Protein AF-A0A7S0BXJ6-F1 (afdb_monomer_lite)

Structure (mmCIF, N/CA/C/O backbone):
data_AF-A0A7S0BXJ6-F1
#
_entry.id   AF-A0A7S0BXJ6-F1
#
loop_
_atom_site.group_PDB
_atom_site.id
_atom_site.type_symbol
_atom_site.label_atom_id
_atom_site.label_alt_id
_atom_site.label_comp_id
_atom_site.label_asym_id
_atom_site.label_entity_id
_atom_site.label_seq_id
_atom_site.pdbx_PDB_ins_code
_atom_site.Cartn_x
_atom_site.Cartn_y
_atom_site.Cartn_z
_atom_site.occupancy
_atom_site.B_iso_or_equiv
_atom_site.auth_seq_id
_atom_site.auth_comp_id
_atom_site.auth_asym_id
_atom_site.auth_atom_id
_atom_site.pdbx_PDB_model_num
ATOM 1 N N . MET A 1 1 ? 48.437 2.361 -33.236 1.00 43.50 1 MET A N 1
ATOM 2 C CA . MET A 1 1 ? 48.287 3.223 -32.043 1.00 43.50 1 MET A CA 1
ATOM 3 C C . MET A 1 1 ? 46.993 2.823 -31.353 1.00 43.50 1 MET A C 1
ATOM 5 O O . MET A 1 1 ? 45.928 3.039 -31.909 1.00 43.50 1 MET A O 1
ATOM 9 N N . ASN A 1 2 ? 47.110 2.133 -30.218 1.00 45.97 2 ASN A N 1
ATOM 10 C CA . ASN A 1 2 ? 46.018 1.436 -29.533 1.00 45.97 2 ASN A CA 1
ATOM 11 C C . ASN A 1 2 ? 45.482 2.293 -28.372 1.00 45.97 2 ASN A C 1
ATOM 13 O O . ASN A 1 2 ? 46.028 2.250 -27.274 1.00 45.97 2 ASN A O 1
ATOM 17 N N . PHE A 1 3 ? 44.416 3.058 -28.611 1.00 48.59 3 PHE A N 1
ATOM 18 C CA . PHE A 1 3 ? 43.667 3.798 -27.586 1.00 48.59 3 PHE A CA 1
ATOM 19 C C . PHE A 1 3 ? 42.350 3.070 -27.284 1.00 48.59 3 PHE A C 1
ATOM 21 O O . PHE A 1 3 ? 41.288 3.483 -27.730 1.00 48.59 3 PHE A O 1
ATOM 28 N N . ALA A 1 4 ? 42.411 1.947 -26.569 1.00 52.97 4 ALA A N 1
ATOM 29 C CA . ALA A 1 4 ? 41.213 1.194 -26.182 1.00 52.97 4 ALA A CA 1
ATOM 30 C C . ALA A 1 4 ? 41.100 0.809 -24.690 1.00 52.97 4 ALA A C 1
ATOM 32 O O . ALA A 1 4 ? 39.968 0.722 -24.2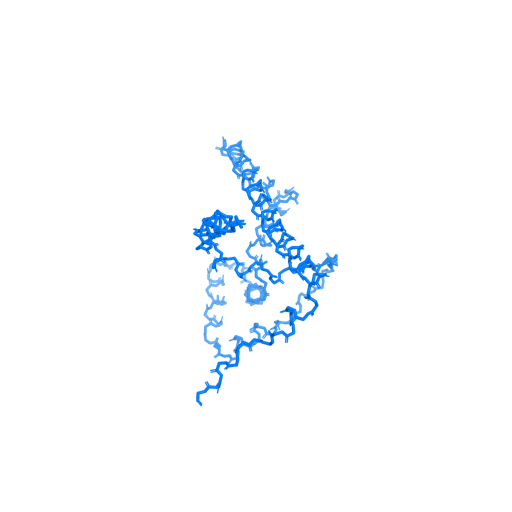22 1.00 52.97 4 ALA A O 1
ATOM 33 N N . PRO A 1 5 ? 42.168 0.622 -23.882 1.00 52.00 5 PRO A N 1
ATOM 34 C CA . PRO A 1 5 ? 41.981 0.038 -22.546 1.00 52.00 5 PRO A CA 1
ATOM 35 C C . PRO A 1 5 ? 41.452 1.023 -21.487 1.00 52.00 5 PRO A C 1
ATOM 37 O O . PRO A 1 5 ? 40.861 0.596 -20.500 1.00 52.00 5 PRO A O 1
ATOM 40 N N . ALA A 1 6 ? 41.605 2.338 -21.684 1.00 48.81 6 ALA A N 1
ATOM 41 C CA . ALA A 1 6 ? 41.213 3.335 -20.679 1.00 48.81 6 ALA A CA 1
ATOM 42 C C . ALA A 1 6 ? 39.688 3.540 -20.569 1.00 48.81 6 ALA A C 1
ATOM 44 O O . ALA A 1 6 ? 39.183 3.895 -19.506 1.00 48.81 6 ALA A O 1
ATOM 45 N N . MET A 1 7 ? 38.936 3.280 -21.643 1.00 48.97 7 MET A N 1
ATOM 46 C CA . MET A 1 7 ? 37.490 3.534 -21.670 1.00 48.97 7 MET A CA 1
ATOM 47 C C . MET A 1 7 ? 36.682 2.431 -20.965 1.00 48.97 7 MET A C 1
ATOM 49 O O . MET A 1 7 ? 35.667 2.710 -20.329 1.00 48.97 7 MET A O 1
ATOM 53 N N . TYR A 1 8 ? 37.169 1.186 -21.004 1.00 50.50 8 TYR A N 1
ATOM 54 C CA . TYR A 1 8 ? 36.527 0.050 -20.332 1.00 50.50 8 TYR A CA 1
ATOM 55 C C . TYR A 1 8 ? 36.637 0.128 -18.807 1.00 50.50 8 TYR A C 1
ATOM 57 O O . TYR A 1 8 ? 35.724 -0.297 -18.103 1.00 50.50 8 TYR A O 1
ATOM 65 N N . CYS A 1 9 ? 37.709 0.733 -18.290 1.00 44.62 9 CYS A N 1
ATOM 66 C CA . CYS A 1 9 ? 37.924 0.856 -16.850 1.00 44.62 9 CYS A CA 1
ATOM 67 C C . CYS A 1 9 ? 36.893 1.796 -16.196 1.00 44.62 9 CYS A C 1
ATOM 6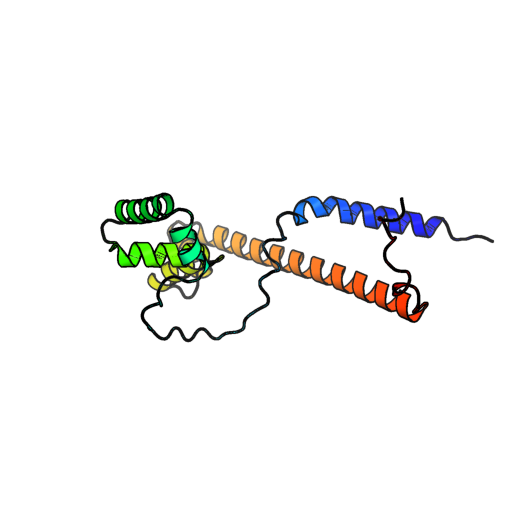9 O O . CYS A 1 9 ? 36.350 1.487 -15.138 1.00 44.62 9 CYS A O 1
ATOM 71 N N . HIS A 1 10 ? 36.535 2.901 -16.862 1.00 48.56 10 HIS A N 1
ATOM 72 C CA . HIS A 1 10 ? 35.511 3.820 -16.354 1.00 48.56 10 HIS A CA 1
ATOM 73 C C . HIS A 1 10 ? 34.092 3.243 -16.421 1.00 48.56 10 HIS A C 1
ATOM 75 O O . HIS A 1 10 ? 33.312 3.461 -15.496 1.00 48.56 10 HIS A O 1
ATOM 81 N N . LEU A 1 11 ? 33.768 2.458 -17.453 1.00 52.78 11 LEU A N 1
ATOM 82 C CA . LEU A 1 11 ? 32.475 1.769 -17.549 1.00 52.78 11 LEU A CA 1
ATOM 83 C C . LEU A 1 11 ? 32.318 0.674 -16.483 1.00 52.78 11 LEU A C 1
ATOM 85 O O . LEU A 1 11 ? 31.234 0.516 -15.928 1.00 52.78 11 LEU A O 1
ATOM 89 N N . PHE A 1 12 ? 33.397 -0.036 -16.143 1.00 53.34 12 PHE A N 1
ATOM 90 C CA . PHE A 1 12 ? 33.364 -1.095 -15.132 1.00 53.34 12 PHE A CA 1
ATOM 91 C C . PHE A 1 12 ? 33.191 -0.542 -13.707 1.00 53.34 12 PHE A C 1
ATOM 93 O O . PHE A 1 12 ? 32.411 -1.080 -12.923 1.00 53.34 12 PHE A O 1
ATOM 100 N N . VAL A 1 13 ? 33.836 0.587 -13.387 1.00 57.06 13 VAL A N 1
ATOM 101 C CA . VAL A 1 13 ? 33.662 1.269 -12.090 1.00 57.06 13 VAL A CA 1
ATOM 102 C C . VAL A 1 13 ? 32.241 1.829 -11.936 1.00 57.06 13 VAL A C 1
ATOM 104 O O . VAL A 1 13 ? 31.671 1.746 -10.850 1.00 57.06 13 VAL A O 1
ATOM 107 N N . LEU A 1 14 ? 31.630 2.322 -13.019 1.00 54.09 14 LEU A N 1
ATOM 108 C CA . LEU A 1 14 ? 30.240 2.798 -13.020 1.00 54.09 14 LEU A CA 1
ATOM 109 C C . LEU A 1 14 ? 29.230 1.647 -12.853 1.00 54.09 14 LEU A C 1
ATOM 111 O O . LEU A 1 14 ? 28.181 1.819 -12.237 1.00 54.09 14 LEU A O 1
ATOM 115 N N . PHE A 1 15 ? 29.560 0.451 -13.346 1.00 54.25 15 PHE A N 1
ATOM 116 C CA . PHE A 1 15 ? 28.731 -0.741 -13.172 1.00 54.25 15 PHE A CA 1
ATOM 117 C C . PHE A 1 15 ? 28.791 -1.287 -11.733 1.00 54.25 15 PHE A C 1
ATOM 119 O O . PHE A 1 15 ? 27.765 -1.665 -11.174 1.00 54.25 15 PHE A O 1
ATOM 126 N N . ILE A 1 16 ? 29.962 -1.266 -11.084 1.00 56.22 16 ILE A N 1
ATOM 127 C CA . ILE A 1 16 ? 30.123 -1.738 -9.694 1.00 56.22 16 ILE A CA 1
ATOM 128 C C . ILE A 1 16 ? 29.429 -0.801 -8.686 1.00 56.22 16 ILE A C 1
ATOM 130 O O . ILE A 1 16 ? 28.841 -1.275 -7.707 1.00 56.22 16 ILE A O 1
ATOM 134 N N . THR A 1 17 ? 29.412 0.514 -8.931 1.00 53.25 17 THR A N 1
ATOM 135 C CA . THR A 1 17 ? 28.646 1.457 -8.091 1.00 53.25 17 THR A CA 1
ATOM 136 C C . THR A 1 17 ? 27.134 1.343 -8.300 1.00 53.25 17 THR A C 1
ATOM 138 O O . THR A 1 17 ? 26.371 1.582 -7.367 1.00 53.25 17 THR A O 1
ATOM 141 N N . LEU A 1 18 ? 26.678 0.896 -9.475 1.00 50.97 18 LEU A N 1
ATOM 142 C CA . LEU A 1 18 ? 25.274 0.537 -9.700 1.00 50.97 18 LEU A CA 1
ATOM 143 C C . LEU A 1 18 ? 24.887 -0.752 -8.953 1.00 50.97 18 LEU A C 1
ATOM 145 O O . LEU A 1 18 ? 23.840 -0.788 -8.305 1.00 50.97 18 LEU A O 1
ATOM 149 N N . VAL A 1 19 ? 25.734 -1.786 -8.961 1.00 52.09 19 VAL A N 1
ATOM 150 C CA . VAL A 1 19 ? 25.428 -3.081 -8.316 1.00 52.09 19 VAL A CA 1
ATOM 151 C C . VAL A 1 19 ? 25.393 -2.987 -6.785 1.00 52.09 19 VAL A C 1
ATOM 153 O O . VAL A 1 19 ? 24.540 -3.609 -6.160 1.00 52.09 19 VAL A O 1
ATOM 156 N N . SER A 1 20 ? 26.204 -2.137 -6.158 1.00 46.66 20 SER A N 1
ATOM 157 C CA . SER A 1 20 ? 26.168 -1.929 -4.694 1.00 46.66 20 SER A CA 1
ATOM 158 C C . SER A 1 20 ? 24.911 -1.195 -4.187 1.00 46.66 20 SER A C 1
ATOM 160 O O . SER A 1 20 ? 24.687 -1.105 -2.984 1.00 46.66 20 SER A O 1
ATOM 162 N N . SER A 1 21 ? 24.031 -0.741 -5.089 1.00 49.41 21 SER A N 1
ATOM 163 C CA . SER A 1 21 ? 22.679 -0.268 -4.750 1.00 49.41 21 SER A CA 1
ATOM 164 C C . SER A 1 21 ? 21.578 -1.329 -4.939 1.00 49.41 21 SER A C 1
ATOM 166 O O . SER A 1 21 ? 20.404 -1.064 -4.668 1.00 49.41 21 SER A O 1
ATOM 168 N N . THR A 1 22 ? 21.935 -2.551 -5.363 1.00 49.09 22 THR A N 1
ATOM 169 C CA . THR A 1 22 ? 20.975 -3.642 -5.622 1.00 49.09 22 THR A CA 1
ATOM 170 C C . THR A 1 22 ? 20.622 -4.498 -4.407 1.00 49.09 22 THR A C 1
ATOM 172 O O . THR A 1 22 ? 19.596 -5.176 -4.442 1.00 49.09 22 THR A O 1
ATOM 175 N N . ASP A 1 23 ? 21.320 -4.362 -3.276 1.00 47.69 23 ASP A N 1
ATOM 176 C CA . ASP A 1 23 ? 20.855 -4.958 -2.010 1.00 47.69 23 ASP A CA 1
ATOM 177 C C . ASP A 1 23 ? 19.521 -4.340 -1.533 1.00 47.69 23 ASP A C 1
ATOM 179 O O . ASP A 1 23 ? 18.782 -4.937 -0.752 1.00 47.69 23 ASP A O 1
ATOM 183 N N . ALA A 1 24 ? 19.129 -3.184 -2.086 1.00 46.53 24 ALA A N 1
ATOM 184 C CA . ALA A 1 24 ? 17.797 -2.604 -1.906 1.00 46.53 24 ALA A CA 1
ATOM 185 C C . ALA A 1 24 ? 16.726 -3.154 -2.880 1.00 46.53 24 ALA A C 1
ATOM 187 O O . ALA A 1 24 ? 15.539 -2.871 -2.701 1.00 46.53 24 ALA A O 1
ATOM 188 N N . PHE A 1 25 ? 17.105 -3.926 -3.907 1.00 44.22 25 PHE A N 1
ATOM 189 C CA . PHE A 1 25 ? 16.190 -4.427 -4.944 1.00 44.22 25 PHE A CA 1
ATOM 190 C C . PHE A 1 25 ? 15.540 -5.774 -4.610 1.00 44.22 25 PHE A C 1
ATOM 192 O O . PHE A 1 25 ? 14.444 -6.042 -5.105 1.00 44.22 25 PHE A O 1
ATOM 199 N N . VAL A 1 26 ? 16.130 -6.592 -3.731 1.00 45.41 26 VAL A N 1
ATOM 200 C CA . VAL A 1 26 ? 15.521 -7.879 -3.330 1.00 45.41 26 VAL A CA 1
ATOM 201 C C . VAL A 1 26 ? 14.184 -7.664 -2.602 1.00 45.41 26 VAL A C 1
ATOM 203 O O . VAL A 1 26 ? 13.264 -8.463 -2.745 1.00 45.41 26 VAL A O 1
ATOM 206 N N . ASN A 1 27 ? 13.994 -6.512 -1.950 1.00 46.22 27 ASN A N 1
ATOM 207 C CA . ASN A 1 27 ? 12.715 -6.142 -1.330 1.00 46.22 27 ASN A CA 1
ATOM 208 C C . ASN A 1 27 ? 11.674 -5.548 -2.308 1.00 46.22 27 ASN A C 1
ATOM 210 O O . ASN A 1 27 ? 10.549 -5.253 -1.906 1.00 46.22 27 ASN A O 1
ATOM 214 N N . TYR A 1 28 ? 12.014 -5.359 -3.591 1.00 44.09 28 TYR A N 1
ATOM 215 C CA . TYR A 1 28 ? 11.132 -4.732 -4.588 1.00 44.09 28 TYR A CA 1
ATOM 216 C C . TYR A 1 28 ? 10.415 -5.716 -5.520 1.00 44.09 28 TYR A C 1
ATOM 218 O O . TYR A 1 28 ? 9.476 -5.305 -6.209 1.00 44.09 28 TYR A O 1
ATOM 226 N N . GLN A 1 29 ? 10.768 -7.008 -5.522 1.00 39.69 29 GLN A N 1
ATOM 227 C CA . GLN A 1 29 ? 10.064 -7.995 -6.356 1.00 39.69 29 GLN A CA 1
ATOM 228 C C . GLN A 1 29 ? 8.589 -8.202 -5.970 1.00 39.69 29 GLN A C 1
ATOM 230 O O . GLN A 1 29 ? 7.817 -8.696 -6.784 1.00 39.69 29 GLN A O 1
ATOM 235 N N . CYS A 1 30 ? 8.139 -7.710 -4.813 1.00 46.66 30 CYS A N 1
ATOM 236 C CA . CYS A 1 30 ? 6.715 -7.714 -4.464 1.00 46.66 30 CYS A CA 1
ATOM 237 C C . CYS A 1 30 ? 5.901 -6.597 -5.168 1.00 46.66 30 CYS A C 1
ATOM 239 O O . CYS A 1 30 ? 4.676 -6.571 -5.085 1.00 46.66 30 CYS A O 1
ATOM 241 N N . LYS A 1 31 ? 6.548 -5.652 -5.876 1.00 46.34 31 LYS A N 1
ATOM 242 C CA . LYS A 1 31 ? 5.893 -4.426 -6.383 1.00 46.34 31 LYS A CA 1
ATOM 243 C C . LYS A 1 31 ? 5.621 -4.395 -7.892 1.00 46.34 31 LYS A C 1
ATOM 245 O O . LYS A 1 31 ? 4.877 -3.527 -8.343 1.00 46.34 31 LYS A O 1
ATOM 250 N N . LEU A 1 32 ? 6.192 -5.311 -8.678 1.00 42.25 32 LEU A N 1
ATOM 251 C CA . LEU A 1 32 ? 6.098 -5.274 -10.148 1.00 42.25 32 LEU A CA 1
ATOM 252 C C . LEU A 1 32 ? 4.933 -6.079 -10.747 1.00 42.25 32 LEU A C 1
ATOM 254 O O . LEU A 1 32 ? 4.702 -5.986 -11.948 1.00 42.25 32 LEU A O 1
ATOM 258 N N . CYS A 1 33 ? 4.132 -6.780 -9.941 1.00 44.72 33 CYS A N 1
ATOM 259 C CA . CYS A 1 33 ? 2.922 -7.443 -10.448 1.00 44.72 33 CYS A CA 1
ATOM 260 C C . CYS A 1 33 ? 1.717 -6.502 -10.624 1.00 44.72 33 CYS A C 1
ATOM 262 O O . CYS A 1 33 ? 0.683 -6.932 -11.127 1.00 44.72 33 CYS A O 1
ATOM 264 N N . ASN A 1 34 ? 1.817 -5.221 -10.251 1.00 44.53 34 ASN A N 1
ATOM 265 C CA . ASN A 1 34 ? 0.697 -4.287 -10.358 1.00 44.53 34 ASN A CA 1
ATOM 266 C C . ASN A 1 34 ? 0.777 -3.447 -11.642 1.00 44.53 34 ASN A C 1
ATOM 268 O O . ASN A 1 34 ? 0.995 -2.233 -11.629 1.00 44.53 34 ASN A O 1
ATOM 272 N N . VAL A 1 35 ? 0.609 -4.121 -12.782 1.00 43.59 35 VAL A N 1
ATOM 273 C CA . VAL A 1 35 ? 0.164 -3.453 -14.008 1.00 43.59 35 VAL A CA 1
ATOM 274 C C . VAL A 1 35 ? -1.226 -2.890 -13.721 1.00 43.59 35 VAL A C 1
ATOM 276 O O . VAL A 1 35 ? -2.142 -3.633 -13.381 1.00 43.59 35 VAL A O 1
ATOM 279 N N . LYS A 1 36 ? -1.362 -1.564 -13.852 1.00 47.75 36 LYS A N 1
ATOM 280 C CA . LYS A 1 36 ? -2.613 -0.806 -13.724 1.00 47.75 36 LYS A CA 1
ATOM 281 C C . LYS A 1 36 ? -3.765 -1.496 -14.463 1.00 47.75 36 LYS A C 1
ATOM 283 O O . LYS A 1 36 ? -3.972 -1.278 -15.655 1.00 47.75 36 LYS A O 1
ATOM 288 N N . SER A 1 37 ? -4.583 -2.240 -13.728 1.00 40.88 37 SER A N 1
ATOM 289 C CA . SER A 1 37 ? -5.960 -2.502 -14.125 1.00 40.88 37 SER A CA 1
ATOM 290 C C . SER A 1 37 ? -6.756 -1.232 -13.835 1.00 40.88 37 SER A C 1
ATOM 292 O O . SER A 1 37 ? -7.263 -1.045 -12.732 1.00 40.88 37 SER A O 1
ATOM 294 N N . ASN A 1 38 ? -6.869 -0.347 -14.830 1.00 40.59 38 ASN A N 1
ATOM 295 C CA . ASN A 1 38 ? -7.907 0.684 -14.861 1.00 40.59 38 ASN A CA 1
ATOM 296 C C . ASN A 1 38 ? -9.276 -0.006 -14.985 1.00 40.59 38 ASN A C 1
ATOM 298 O O . ASN A 1 38 ? -9.886 -0.032 -16.050 1.00 40.59 38 ASN A O 1
ATOM 302 N N . LYS A 1 39 ? -9.760 -0.596 -13.893 1.00 37.69 39 LYS A N 1
ATOM 303 C CA . LYS A 1 39 ? -11.182 -0.860 -13.715 1.00 37.69 39 LYS A CA 1
ATOM 304 C C . LYS A 1 39 ? -11.691 0.231 -12.800 1.00 37.69 39 LYS A C 1
ATOM 306 O O . LYS A 1 39 ? -11.352 0.270 -11.622 1.00 37.69 39 LYS A O 1
ATOM 311 N N . ALA A 1 40 ? -12.493 1.125 -13.366 1.00 36.25 40 ALA A N 1
ATOM 312 C CA . ALA A 1 40 ? -13.409 1.930 -12.585 1.00 36.25 40 ALA A CA 1
ATOM 313 C C . ALA A 1 40 ? -14.217 0.962 -11.709 1.00 36.25 40 ALA A C 1
ATOM 315 O O . ALA A 1 40 ? -15.095 0.250 -12.197 1.00 36.25 40 ALA A O 1
ATOM 316 N N . HIS A 1 41 ? -13.863 0.867 -10.428 1.00 40.84 41 HIS A N 1
ATOM 317 C CA . HIS A 1 41 ? -14.659 0.144 -9.454 1.00 40.84 41 HIS A CA 1
ATOM 318 C C . HIS A 1 41 ? -15.908 0.979 -9.195 1.00 40.84 41 HIS A C 1
ATOM 320 O O . HIS A 1 41 ? -15.993 1.732 -8.229 1.00 40.84 41 HIS A O 1
ATOM 326 N N . VAL A 1 42 ? -16.904 0.826 -10.064 1.00 37.06 42 VAL A N 1
ATOM 327 C CA . VAL A 1 42 ? -18.288 1.005 -9.647 1.00 37.06 42 VAL A CA 1
ATOM 328 C C . VAL A 1 42 ? -18.501 -0.063 -8.575 1.00 37.06 42 VAL A C 1
ATOM 330 O O . VAL A 1 42 ? -18.733 -1.232 -8.886 1.00 37.06 42 VAL A O 1
ATOM 333 N N . ARG A 1 43 ? -18.330 0.304 -7.298 1.00 41.44 43 ARG A N 1
ATOM 334 C CA . ARG A 1 43 ? -18.797 -0.510 -6.173 1.00 41.44 43 ARG A CA 1
ATOM 335 C C . ARG A 1 43 ? -20.322 -0.454 -6.213 1.00 41.44 43 ARG A C 1
ATOM 337 O O . ARG A 1 43 ? -20.953 0.284 -5.467 1.00 41.44 43 ARG A O 1
ATOM 344 N N . LEU A 1 44 ? -20.920 -1.219 -7.127 1.00 39.53 44 LEU A N 1
ATOM 345 C CA . LEU A 1 44 ? -22.282 -1.689 -6.931 1.00 39.53 44 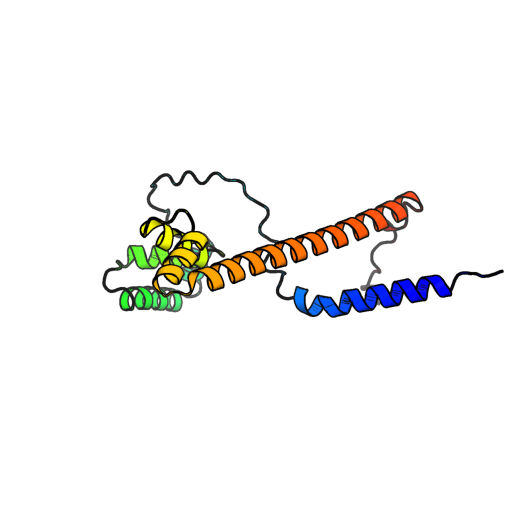LEU A CA 1
ATOM 346 C C . LEU A 1 44 ? -22.268 -2.359 -5.557 1.00 39.53 44 LEU A C 1
ATOM 348 O O . LEU A 1 44 ? -21.413 -3.211 -5.307 1.00 39.53 44 LEU A O 1
ATOM 352 N N . HIS A 1 45 ? -23.168 -1.953 -4.664 1.00 41.53 45 HIS A N 1
ATOM 353 C CA . HIS A 1 45 ? -23.411 -2.591 -3.369 1.00 41.53 45 HIS A CA 1
ATOM 354 C C . HIS A 1 45 ? -24.002 -4.004 -3.559 1.00 41.53 45 HIS A C 1
ATOM 356 O O . HIS A 1 45 ? -25.015 -4.368 -2.971 1.00 41.53 45 HIS A O 1
ATOM 362 N N . ALA A 1 46 ? -23.395 -4.812 -4.426 1.00 42.78 46 ALA A N 1
ATOM 363 C CA . ALA A 1 46 ? -23.627 -6.23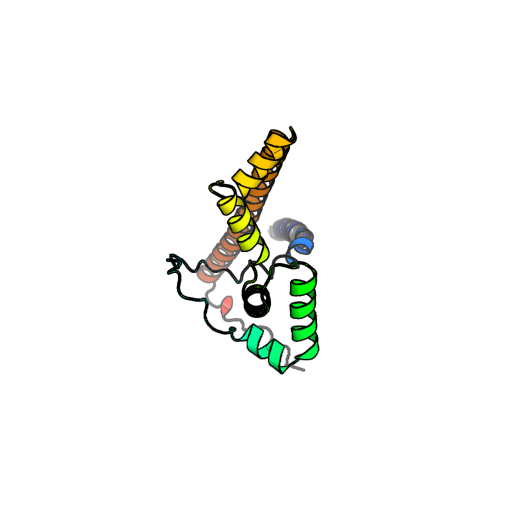2 -4.499 1.00 42.78 46 ALA A CA 1
ATOM 364 C C . ALA A 1 46 ? -22.975 -6.846 -3.261 1.00 42.78 46 ALA A C 1
ATOM 366 O O . ALA A 1 46 ? -21.793 -6.619 -2.990 1.00 42.78 46 ALA A O 1
ATOM 367 N N . LYS A 1 47 ? -23.769 -7.603 -2.501 1.00 49.72 47 LYS A N 1
ATOM 368 C CA . LYS A 1 47 ? -23.315 -8.511 -1.444 1.00 49.72 47 LYS A CA 1
ATOM 369 C C . LYS A 1 47 ? -22.042 -9.206 -1.954 1.00 49.72 47 LYS A C 1
ATOM 371 O O . LYS A 1 47 ? -22.122 -9.909 -2.963 1.00 49.72 47 LYS A O 1
ATOM 376 N N . LYS A 1 48 ? -20.873 -8.914 -1.358 1.00 57.81 48 LYS A N 1
ATOM 377 C CA . LYS A 1 48 ? -19.583 -9.433 -1.848 1.00 57.81 48 LYS A CA 1
ATOM 378 C C . LYS A 1 48 ? -19.704 -10.954 -2.028 1.00 57.81 48 LYS A C 1
ATOM 380 O O . LYS A 1 48 ? -20.253 -11.611 -1.140 1.00 57.81 48 LYS A O 1
ATOM 385 N N . PRO A 1 49 ? -19.283 -11.508 -3.176 1.00 56.94 49 PRO A N 1
ATOM 386 C CA . PRO A 1 49 ? -19.461 -12.922 -3.441 1.00 56.94 49 PRO A CA 1
ATOM 387 C C . PRO A 1 49 ? -18.632 -13.781 -2.482 1.00 56.94 49 PRO A C 1
ATOM 389 O O . PRO A 1 49 ? -17.656 -13.344 -1.877 1.00 56.94 49 PRO A O 1
ATOM 392 N N . PHE A 1 50 ? -19.076 -15.029 -2.383 1.00 62.28 50 PHE A N 1
ATOM 393 C CA . PHE A 1 50 ? -18.463 -16.143 -1.672 1.00 62.28 50 PHE A CA 1
ATOM 394 C C . PHE A 1 50 ? -16.963 -16.274 -1.999 1.00 62.28 50 PHE A C 1
ATOM 396 O O . PHE A 1 50 ? -16.609 -16.210 -3.175 1.00 62.28 50 PHE A O 1
ATOM 403 N N . ALA A 1 51 ? -16.143 -16.484 -0.957 1.00 69.31 51 ALA A N 1
ATOM 404 C CA . ALA A 1 51 ? -14.683 -16.680 -0.945 1.00 69.31 51 ALA A CA 1
ATOM 405 C C . ALA A 1 51 ? -14.040 -16.946 -2.321 1.00 69.31 51 ALA A C 1
ATOM 407 O O . ALA A 1 51 ? -14.381 -17.914 -2.996 1.00 69.31 51 ALA A O 1
ATOM 408 N N . GLY A 1 52 ? -13.072 -16.139 -2.727 1.00 80.88 52 GLY A N 1
ATOM 409 C CA . GLY A 1 52 ? -12.250 -16.344 -3.912 1.00 80.88 52 GLY A CA 1
ATOM 410 C C . GLY A 1 52 ? -11.285 -17.535 -3.803 1.00 80.88 52 GLY A C 1
ATOM 411 O O . GLY A 1 52 ? -11.256 -18.268 -2.808 1.00 80.88 52 GLY A O 1
ATOM 412 N N . PRO A 1 53 ? -10.502 -17.797 -4.864 1.00 85.62 53 PRO A N 1
ATOM 413 C CA . PRO A 1 53 ? -9.759 -19.049 -5.024 1.00 85.62 53 PRO A CA 1
ATOM 414 C C . PRO A 1 53 ? -8.703 -19.277 -3.935 1.00 85.62 53 PRO A C 1
ATOM 416 O O . PRO A 1 53 ? -8.540 -20.407 -3.481 1.00 85.62 53 PRO A O 1
ATOM 419 N N . ILE A 1 54 ? -8.035 -18.215 -3.471 1.00 85.62 54 ILE A N 1
ATOM 420 C CA . ILE A 1 54 ? -7.006 -18.295 -2.421 1.00 85.62 54 ILE A CA 1
ATOM 421 C C . ILE A 1 54 ? -7.646 -18.628 -1.070 1.00 85.62 54 ILE A C 1
ATOM 423 O O . ILE A 1 54 ? -7.196 -19.536 -0.370 1.00 85.62 54 ILE A O 1
ATOM 427 N N . ALA A 1 55 ? -8.744 -17.953 -0.729 1.00 86.06 55 ALA A N 1
ATOM 428 C CA . ALA A 1 55 ? -9.489 -18.220 0.494 1.00 86.06 55 ALA A CA 1
ATOM 429 C C . ALA A 1 55 ? -10.078 -19.641 0.515 1.00 86.06 55 ALA A C 1
ATOM 431 O O . ALA A 1 55 ? -9.996 -20.332 1.533 1.00 86.06 55 ALA A O 1
ATOM 432 N N . LYS A 1 56 ? -10.611 -20.121 -0.618 1.00 86.69 56 LYS A N 1
ATOM 433 C CA . LYS A 1 56 ? -11.070 -21.512 -0.766 1.00 86.69 56 LYS A CA 1
ATOM 434 C C . LYS A 1 56 ? -9.933 -22.515 -0.568 1.00 86.69 56 LYS A C 1
ATOM 436 O O . LYS A 1 56 ? -10.120 -23.485 0.162 1.00 86.69 56 LYS A O 1
ATOM 441 N N . ALA A 1 57 ? -8.770 -22.273 -1.174 1.00 87.12 57 ALA A N 1
ATOM 442 C CA . ALA A 1 57 ? -7.606 -23.141 -1.022 1.00 87.12 57 ALA A CA 1
ATOM 443 C C . ALA A 1 57 ? -7.135 -23.200 0.438 1.00 87.12 57 ALA A C 1
ATOM 445 O O . ALA A 1 57 ? -6.922 -24.289 0.962 1.00 87.12 57 ALA A O 1
ATOM 446 N N . LYS A 1 58 ? -7.064 -22.056 1.133 1.00 87.25 58 LYS A N 1
ATOM 447 C CA . LYS A 1 58 ? -6.668 -22.011 2.549 1.00 87.25 58 LYS A CA 1
ATOM 448 C C . LYS A 1 58 ? -7.650 -22.759 3.454 1.00 87.25 58 LYS A C 1
ATOM 450 O O . LYS A 1 58 ? -7.208 -23.511 4.313 1.00 87.25 58 LYS A O 1
ATOM 455 N N . ARG A 1 59 ? -8.964 -22.629 3.221 1.00 88.44 59 ARG A N 1
ATOM 456 C CA . ARG A 1 59 ? -9.994 -23.410 3.939 1.00 88.44 59 ARG A CA 1
ATOM 457 C C . ARG A 1 59 ? -9.851 -24.922 3.734 1.00 88.44 59 ARG A C 1
ATOM 459 O O . ARG A 1 59 ? -10.203 -25.678 4.629 1.00 88.44 59 ARG A O 1
ATOM 466 N N . GLN A 1 60 ? -9.394 -25.358 2.559 1.00 89.50 60 GLN A N 1
ATOM 467 C CA . GLN A 1 60 ? -9.219 -26.779 2.238 1.00 89.50 60 GLN A CA 1
ATOM 468 C C . GLN A 1 60 ? -7.890 -27.346 2.745 1.00 89.50 60 GLN A C 1
ATOM 470 O O . GLN A 1 60 ? -7.861 -28.487 3.192 1.00 89.50 60 GLN A O 1
ATOM 475 N N . MET A 1 61 ? -6.806 -26.569 2.664 1.00 91.12 61 MET A N 1
ATOM 476 C CA . MET A 1 61 ? -5.474 -26.993 3.100 1.00 91.12 61 MET A CA 1
ATOM 477 C C . MET A 1 61 ? -5.330 -26.961 4.624 1.00 91.12 61 MET A C 1
ATOM 479 O O . MET A 1 61 ? -4.858 -27.938 5.192 1.00 91.12 61 MET A O 1
ATOM 483 N N . ASP A 1 62 ? -5.782 -25.883 5.278 1.00 93.06 62 ASP A N 1
ATOM 484 C CA . ASP A 1 62 ? -5.639 -25.677 6.726 1.00 93.06 62 ASP A CA 1
ATOM 485 C C . ASP A 1 62 ? -6.958 -25.175 7.358 1.00 93.06 62 ASP A C 1
ATOM 487 O O . ASP A 1 62 ? -7.078 -23.993 7.716 1.00 93.06 62 ASP A O 1
ATOM 491 N N . PRO A 1 63 ? -7.976 -26.040 7.514 1.00 91.69 63 PRO A N 1
ATOM 492 C CA . PRO A 1 63 ? -9.274 -25.633 8.055 1.00 91.69 63 PRO A CA 1
ATOM 493 C C . PRO A 1 63 ? -9.189 -25.117 9.502 1.00 91.69 63 PRO A C 1
ATOM 495 O O . PRO A 1 63 ? -9.844 -24.130 9.838 1.00 91.69 63 PRO A O 1
ATOM 498 N N . ASP A 1 64 ? -8.348 -25.727 10.342 1.00 94.12 64 ASP A N 1
ATOM 499 C CA . ASP A 1 64 ? -8.209 -25.357 11.758 1.00 94.12 64 ASP A CA 1
ATOM 500 C C . ASP A 1 64 ? -7.588 -23.965 11.941 1.00 94.12 64 ASP A C 1
ATOM 502 O O . ASP A 1 64 ? -8.029 -23.181 12.787 1.00 94.12 64 ASP A O 1
ATOM 506 N N . ASP A 1 65 ? -6.581 -23.634 11.125 1.00 91.94 65 ASP A N 1
ATOM 507 C CA . ASP A 1 65 ? -5.947 -22.311 11.108 1.00 91.94 65 ASP A CA 1
ATOM 508 C C . ASP A 1 65 ? -6.947 -21.245 10.652 1.00 91.94 65 ASP A C 1
ATOM 510 O O . ASP A 1 65 ? -7.097 -20.204 11.296 1.00 91.94 65 ASP A O 1
ATOM 514 N N . TYR A 1 66 ? -7.705 -21.545 9.593 1.00 93.06 66 TYR A N 1
ATOM 515 C CA . TYR A 1 66 ? -8.747 -20.656 9.098 1.00 93.06 66 TYR A CA 1
ATOM 516 C C . TYR A 1 66 ? -9.800 -20.361 10.180 1.00 93.06 66 TYR A C 1
ATOM 518 O O . TYR A 1 66 ? -10.102 -19.198 10.462 1.00 93.06 66 TYR A O 1
ATOM 526 N N . GLU A 1 67 ? -10.335 -21.397 10.834 1.00 93.69 67 GLU A N 1
ATOM 527 C CA . GLU A 1 67 ? -11.312 -21.224 11.912 1.00 93.69 67 GLU A CA 1
ATOM 528 C C . GLU A 1 67 ? -10.747 -20.459 13.110 1.00 93.69 67 GLU A C 1
ATOM 530 O O . GLU A 1 67 ? -11.459 -19.648 13.714 1.00 93.69 67 GLU A O 1
ATOM 535 N N . ARG A 1 68 ? -9.486 -20.713 13.474 1.00 95.81 68 ARG A N 1
ATOM 536 C CA . ARG A 1 68 ? -8.812 -20.011 14.569 1.00 95.81 68 ARG A CA 1
ATOM 537 C C . ARG A 1 68 ? -8.769 -18.511 14.302 1.00 95.81 68 ARG A C 1
ATOM 539 O O . ARG A 1 68 ? -9.210 -17.749 15.161 1.00 95.81 68 ARG A O 1
ATOM 546 N N . VAL A 1 69 ? -8.321 -18.091 13.117 1.00 93.50 69 VAL A N 1
ATOM 547 C CA . VAL A 1 69 ? -8.214 -16.665 12.763 1.00 93.50 69 VAL A CA 1
ATOM 548 C C . VAL A 1 69 ? -9.587 -15.989 12.737 1.00 93.50 69 VAL A C 1
ATOM 550 O O . VAL A 1 69 ? -9.746 -14.882 13.255 1.00 93.50 69 VAL A O 1
ATOM 553 N N . VAL A 1 70 ? -10.613 -16.663 12.207 1.00 92.44 70 VAL A N 1
ATOM 554 C CA . VAL A 1 70 ? -11.996 -16.153 12.223 1.00 92.44 70 VAL A CA 1
ATOM 555 C C . VAL A 1 70 ? -12.502 -15.977 13.659 1.00 92.44 70 VAL A C 1
ATOM 557 O O . VAL A 1 70 ? -13.018 -14.912 14.007 1.00 92.44 70 VAL A O 1
ATOM 560 N N . LYS A 1 71 ? -12.305 -16.976 14.530 1.00 93.75 71 LYS A N 1
ATOM 561 C CA . LYS A 1 71 ? -12.691 -16.894 15.950 1.00 93.75 71 LYS A CA 1
ATOM 562 C C . LYS A 1 71 ? -11.931 -15.790 16.683 1.00 93.75 71 LYS A C 1
ATOM 564 O O . LYS A 1 71 ? -12.522 -15.088 17.501 1.00 93.75 71 LYS A O 1
ATOM 569 N N . GLU A 1 72 ? -10.644 -15.611 16.410 1.00 93.50 72 GLU A N 1
ATOM 570 C CA . GLU A 1 72 ? -9.843 -14.529 16.991 1.00 93.50 72 GLU A CA 1
ATOM 571 C C . GLU A 1 72 ? -10.349 -13.149 16.564 1.00 93.50 72 GLU A C 1
ATOM 573 O O . GLU A 1 72 ? -10.531 -12.283 17.422 1.00 93.50 72 GLU A O 1
ATOM 578 N N . LYS A 1 73 ? -10.690 -12.958 15.284 1.00 88.50 73 LYS A N 1
ATOM 579 C CA . LYS A 1 73 ? -11.313 -11.714 14.798 1.00 88.50 73 LYS A CA 1
ATOM 580 C C . LYS A 1 73 ? -12.637 -11.415 15.501 1.00 88.50 73 LYS A C 1
ATOM 582 O O . LYS A 1 73 ? -12.872 -10.272 15.895 1.00 88.50 73 LYS A O 1
ATOM 587 N N . MET A 1 74 ? -13.472 -12.433 15.713 1.00 92.12 74 MET A N 1
ATOM 588 C CA . MET A 1 74 ? -14.721 -12.293 16.473 1.00 92.12 74 MET A CA 1
ATOM 589 C C . MET A 1 74 ? -14.469 -11.947 17.949 1.00 92.12 74 MET A C 1
ATOM 591 O O . MET A 1 74 ? -15.206 -11.160 18.537 1.00 92.12 74 MET A O 1
ATOM 595 N N . LYS A 1 75 ? -13.410 -12.494 18.564 1.00 92.06 75 LYS A N 1
ATOM 596 C CA . LYS A 1 75 ? -13.025 -12.155 19.947 1.00 92.06 75 LYS A CA 1
ATOM 597 C C . LYS A 1 75 ? -12.537 -10.711 20.072 1.00 92.06 75 LYS A C 1
ATOM 599 O O . LYS A 1 75 ? -12.877 -10.045 21.048 1.00 92.06 75 LYS A O 1
ATOM 604 N N . GLN A 1 76 ? -11.753 -10.237 19.104 1.00 88.75 76 GLN A N 1
ATOM 605 C CA . GLN A 1 76 ? -11.238 -8.865 19.071 1.00 88.75 76 GLN A CA 1
ATOM 606 C C . GLN A 1 76 ? -12.359 -7.844 18.837 1.00 88.75 76 GLN A C 1
ATOM 608 O O . GLN A 1 76 ? -12.375 -6.789 19.467 1.00 88.75 76 GLN A O 1
ATOM 613 N N . ASN A 1 77 ? -13.335 -8.176 17.988 1.00 86.31 77 ASN A N 1
ATOM 614 C CA . ASN A 1 77 ? -14.458 -7.305 17.656 1.00 86.31 77 ASN A CA 1
ATOM 615 C C . ASN A 1 77 ? -15.784 -7.925 18.110 1.00 86.31 77 ASN A C 1
ATOM 617 O O . ASN A 1 77 ? -16.461 -8.593 17.336 1.00 86.31 77 ASN A O 1
ATOM 621 N N . ARG A 1 78 ? -16.213 -7.632 19.347 1.00 77.44 78 ARG A N 1
ATOM 622 C CA . ARG A 1 78 ? -17.440 -8.202 19.955 1.00 77.44 78 ARG A CA 1
ATOM 623 C C . ARG A 1 78 ? -18.744 -7.960 19.175 1.00 77.44 78 ARG A C 1
ATOM 625 O O . ARG A 1 78 ? -19.742 -8.604 19.470 1.00 77.44 78 ARG A O 1
ATOM 632 N N . LYS A 1 79 ? -18.758 -7.015 18.229 1.00 87.06 79 LYS A N 1
ATOM 633 C CA . LYS A 1 79 ? -19.918 -6.693 17.378 1.00 87.06 79 LYS A CA 1
ATOM 634 C C . LYS A 1 79 ? -19.881 -7.378 16.006 1.00 87.06 79 LYS A C 1
ATOM 636 O O . LYS A 1 79 ? -20.821 -7.206 15.243 1.00 87.06 79 LYS A O 1
ATOM 641 N N . LEU A 1 80 ? -18.805 -8.095 15.680 1.00 85.12 80 LEU A N 1
ATOM 642 C CA . LEU A 1 80 ? -18.609 -8.689 14.363 1.00 85.12 80 LEU A CA 1
ATOM 643 C C . LEU A 1 80 ? -19.315 -10.045 14.292 1.00 85.12 80 LEU A C 1
ATOM 645 O O . LEU A 1 80 ? -19.049 -10.937 15.103 1.00 85.12 80 LEU A O 1
ATOM 649 N N . SER A 1 81 ? -20.204 -10.210 13.318 1.00 91.31 81 SER A N 1
ATOM 650 C CA . SER A 1 81 ? -20.804 -11.516 13.041 1.00 91.31 81 SER A CA 1
ATOM 651 C C . SER A 1 81 ? -19.771 -12.482 12.447 1.00 91.31 81 SER A C 1
ATOM 653 O O . SER A 1 81 ? -18.741 -12.068 11.910 1.00 91.31 81 SER A O 1
ATOM 655 N N . ARG A 1 82 ? -20.042 -13.793 12.525 1.00 89.94 82 ARG A N 1
ATOM 656 C CA . ARG A 1 82 ? -19.170 -14.809 11.909 1.00 89.94 82 ARG A CA 1
ATOM 657 C C . ARG A 1 82 ? -19.037 -14.588 10.401 1.00 89.94 82 ARG A C 1
ATOM 659 O O . ARG A 1 82 ? -17.927 -14.633 9.884 1.00 89.94 82 ARG A O 1
ATOM 666 N N . ASP A 1 83 ? -20.138 -14.283 9.722 1.00 88.00 83 ASP A N 1
ATOM 667 C CA . ASP A 1 83 ? -20.152 -14.061 8.272 1.00 88.00 83 ASP A CA 1
ATOM 668 C C . ASP A 1 83 ? -19.302 -12.845 7.870 1.00 88.00 83 ASP A C 1
ATOM 670 O O . ASP A 1 83 ? -18.566 -12.884 6.879 1.00 88.00 83 ASP A O 1
ATOM 674 N N . GLU A 1 84 ? -19.341 -11.773 8.665 1.00 88.50 84 GLU A N 1
ATOM 675 C CA . GLU A 1 84 ? -18.478 -10.604 8.474 1.00 88.50 84 GLU A CA 1
ATOM 676 C C . GLU A 1 84 ? -17.012 -10.926 8.767 1.00 88.50 84 GLU A C 1
ATOM 678 O O . GLU A 1 84 ? -16.142 -10.483 8.023 1.00 88.50 84 GLU A O 1
ATOM 683 N N . ALA A 1 85 ? -16.725 -11.720 9.804 1.00 88.88 85 ALA A N 1
ATOM 684 C CA . ALA A 1 85 ? -15.370 -12.161 10.134 1.00 88.88 85 ALA A CA 1
ATOM 685 C C . ALA A 1 85 ? -14.750 -13.004 9.011 1.00 88.88 85 ALA A C 1
ATOM 687 O O . ALA A 1 85 ? -13.588 -12.812 8.653 1.00 88.88 85 ALA A O 1
ATOM 688 N N . GLU A 1 86 ? -15.532 -13.920 8.441 1.00 91.06 86 GLU A N 1
ATOM 689 C CA . GLU A 1 86 ? -15.123 -14.749 7.311 1.00 91.06 86 GLU A CA 1
ATOM 690 C C . GLU A 1 86 ? -14.905 -13.909 6.054 1.00 91.06 86 GLU A C 1
ATOM 692 O O . GLU A 1 86 ? -13.900 -14.085 5.368 1.00 91.06 86 GLU A O 1
ATOM 697 N N . THR A 1 87 ? -15.808 -12.970 5.768 1.00 89.38 87 THR A N 1
ATOM 698 C CA . THR A 1 87 ? -15.674 -12.063 4.620 1.00 89.38 87 THR A CA 1
ATOM 699 C C . THR A 1 87 ? -14.433 -11.185 4.754 1.00 89.38 87 THR A C 1
ATOM 701 O O . THR A 1 87 ? -13.639 -11.097 3.824 1.00 89.38 87 THR A O 1
ATOM 704 N N . ASP A 1 88 ? -14.218 -10.602 5.932 1.00 88.81 88 ASP A N 1
ATOM 705 C CA . ASP A 1 88 ? -13.064 -9.758 6.236 1.00 88.81 88 ASP A CA 1
ATOM 706 C C . ASP A 1 88 ? -11.739 -10.528 6.146 1.00 88.81 88 ASP A C 1
ATOM 708 O O . ASP A 1 88 ? -10.735 -9.996 5.673 1.00 88.81 88 ASP A O 1
ATOM 712 N N . TYR A 1 89 ? -11.728 -11.798 6.562 1.00 90.12 89 TYR A N 1
ATOM 713 C CA . TYR A 1 89 ? -10.548 -12.645 6.426 1.00 90.12 89 TYR A CA 1
ATOM 714 C C . TYR A 1 89 ? -10.317 -13.115 4.983 1.00 90.12 89 TYR A C 1
ATOM 716 O O . TYR A 1 89 ? -9.174 -13.161 4.537 1.00 90.12 89 TYR A O 1
ATOM 724 N N . ASN A 1 90 ? -11.374 -13.398 4.220 1.00 90.81 90 ASN A N 1
ATOM 725 C CA . ASN A 1 90 ? -11.247 -13.713 2.795 1.00 90.81 90 ASN A CA 1
ATOM 726 C C . ASN A 1 90 ? -10.701 -12.514 2.009 1.00 90.81 90 ASN A C 1
ATOM 728 O O . ASN A 1 90 ? -9.773 -12.677 1.221 1.00 90.81 90 ASN A O 1
ATOM 732 N N . ASP A 1 91 ? -11.207 -11.308 2.289 1.00 88.75 91 ASP A N 1
ATOM 733 C CA . ASP A 1 91 ? -10.691 -10.066 1.709 1.00 88.75 91 ASP A CA 1
ATOM 734 C C . ASP A 1 91 ? -9.191 -9.891 2.016 1.00 88.75 91 ASP A C 1
ATOM 736 O O . ASP A 1 91 ? -8.427 -9.489 1.142 1.00 88.75 91 ASP A O 1
ATOM 740 N N . PHE A 1 92 ? -8.752 -10.229 3.235 1.00 89.88 92 PHE A N 1
ATOM 741 C CA . PHE A 1 92 ? -7.337 -10.201 3.617 1.00 89.88 92 PHE A CA 1
ATOM 742 C C . PHE A 1 92 ? -6.481 -11.204 2.829 1.00 89.88 92 PHE A C 1
ATOM 744 O O . PHE A 1 92 ? -5.361 -10.878 2.444 1.00 89.88 92 PHE A O 1
ATOM 751 N N . LEU A 1 93 ? -6.991 -12.412 2.579 1.00 90.19 93 LEU A N 1
ATOM 752 C CA . LEU A 1 93 ? -6.266 -13.441 1.826 1.00 90.19 93 LEU A CA 1
ATOM 753 C C . LEU A 1 93 ? -6.179 -13.132 0.326 1.00 90.19 93 LEU A C 1
ATOM 755 O O . LEU A 1 93 ? -5.237 -13.559 -0.338 1.00 90.19 93 LEU A O 1
ATOM 759 N N . GLU A 1 94 ? -7.167 -12.428 -0.220 1.00 88.38 94 GLU A N 1
ATOM 760 C CA . GLU A 1 94 ? -7.278 -12.184 -1.660 1.00 88.38 94 GLU A CA 1
ATOM 761 C C . GLU A 1 94 ? -6.689 -10.852 -2.104 1.00 88.38 94 GLU A C 1
ATOM 763 O O . GLU A 1 94 ? -6.245 -10.731 -3.248 1.00 88.38 94 GLU A O 1
ATOM 768 N N . ASN A 1 95 ? -6.688 -9.849 -1.226 1.00 86.06 95 ASN A N 1
ATOM 769 C CA . ASN A 1 95 ? -6.249 -8.511 -1.575 1.00 86.06 95 ASN A CA 1
ATOM 770 C C . ASN A 1 95 ? -4.880 -8.193 -0.950 1.00 86.06 95 ASN A C 1
ATOM 772 O O . ASN A 1 95 ? -4.796 -7.961 0.259 1.00 86.06 95 ASN A O 1
ATOM 776 N N . PRO A 1 96 ? -3.811 -8.060 -1.759 1.00 82.69 96 PRO A N 1
ATOM 777 C CA . PRO A 1 96 ? -2.497 -7.668 -1.251 1.00 82.69 96 PRO A CA 1
ATOM 778 C C . PRO A 1 96 ? -2.479 -6.247 -0.661 1.00 82.69 96 PRO A C 1
ATOM 780 O O . PRO A 1 96 ? -1.578 -5.909 0.103 1.00 82.69 96 PRO A O 1
ATOM 783 N N . TYR A 1 97 ? -3.472 -5.415 -0.988 1.00 83.38 97 TYR A N 1
ATOM 784 C CA . TYR A 1 97 ? -3.636 -4.049 -0.487 1.00 83.38 97 TYR A CA 1
ATOM 785 C C . TYR A 1 97 ? -4.717 -3.919 0.590 1.00 83.38 97 TYR A C 1
ATOM 787 O O . TYR A 1 97 ? -5.062 -2.801 0.965 1.00 83.38 97 TYR A O 1
ATOM 795 N N . TYR A 1 98 ? -5.216 -5.034 1.140 1.00 86.75 98 TYR A N 1
ATOM 796 C CA . TYR A 1 98 ? -6.301 -5.051 2.127 1.00 86.75 98 TYR A CA 1
ATOM 797 C C . TYR A 1 98 ? -6.116 -4.029 3.263 1.00 86.75 98 TYR A C 1
ATOM 799 O O . TYR A 1 98 ? -7.052 -3.312 3.612 1.00 86.75 98 TYR A O 1
ATOM 807 N N . ALA A 1 99 ? -4.904 -3.932 3.822 1.00 85.50 99 ALA A N 1
ATOM 808 C CA . ALA A 1 99 ? -4.613 -3.019 4.926 1.00 85.50 99 ALA A CA 1
ATOM 809 C C . ALA A 1 99 ? -4.780 -1.541 4.532 1.00 85.50 99 ALA A C 1
ATOM 811 O O . ALA A 1 99 ? -5.345 -0.766 5.304 1.00 85.50 99 ALA A O 1
ATOM 812 N N . LEU A 1 100 ? -4.333 -1.166 3.330 1.00 85.56 100 LEU A N 1
ATOM 813 C CA . LEU A 1 100 ? -4.448 0.202 2.822 1.00 85.56 100 LEU A CA 1
ATOM 814 C C . LEU A 1 10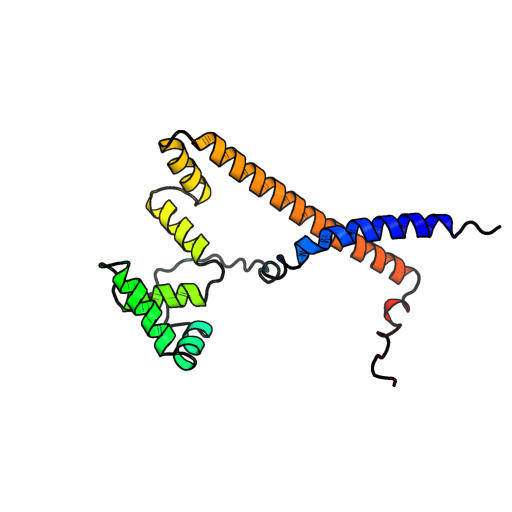0 ? -5.904 0.541 2.499 1.00 85.56 100 LEU A C 1
ATOM 816 O O . LEU A 1 100 ? -6.386 1.593 2.905 1.00 85.56 100 LEU A O 1
ATOM 820 N N . ASP A 1 101 ? -6.629 -0.377 1.859 1.00 86.94 101 ASP A N 1
ATOM 821 C CA . ASP A 1 101 ? -8.045 -0.186 1.531 1.00 86.94 101 ASP A CA 1
ATOM 822 C C . ASP A 1 101 ? -8.903 -0.028 2.799 1.00 86.94 101 ASP A C 1
ATOM 824 O O . ASP A 1 101 ? -9.804 0.812 2.848 1.00 86.94 101 ASP A O 1
ATOM 828 N N . LYS A 1 102 ? -8.611 -0.802 3.855 1.00 86.81 102 LYS A N 1
ATOM 829 C CA . LYS A 1 102 ? -9.267 -0.678 5.169 1.00 86.81 102 LYS A CA 1
ATOM 830 C C . LYS A 1 102 ? -8.987 0.663 5.834 1.00 86.81 102 LYS A C 1
ATOM 832 O O . LYS A 1 102 ? -9.905 1.249 6.405 1.00 86.81 102 LYS A O 1
ATOM 837 N N . GLN A 1 103 ? -7.740 1.130 5.787 1.00 84.75 103 GLN A N 1
ATOM 838 C CA . GLN A 1 103 ? -7.361 2.434 6.332 1.00 84.75 103 GLN A CA 1
ATOM 839 C C . GLN A 1 103 ? -8.033 3.570 5.560 1.00 84.75 103 GLN A C 1
ATOM 841 O O . GLN A 1 103 ? -8.608 4.470 6.166 1.00 84.75 103 GLN A O 1
ATOM 846 N N . GLU A 1 104 ? -8.040 3.503 4.231 1.00 88.19 104 GLU A N 1
ATOM 847 C CA . GLU A 1 104 ? -8.727 4.486 3.398 1.00 88.19 104 GLU A CA 1
ATOM 848 C C . GLU A 1 104 ? -10.236 4.508 3.684 1.00 88.19 104 GLU A C 1
ATOM 850 O O . GLU A 1 104 ? -10.821 5.578 3.839 1.00 88.19 104 GLU A O 1
ATOM 855 N N . GLU A 1 105 ? -10.875 3.343 3.820 1.00 88.50 105 GLU A N 1
ATOM 856 C CA . GLU A 1 105 ? -12.295 3.264 4.171 1.00 88.50 105 GLU A CA 1
ATOM 857 C C . GLU A 1 105 ? -12.581 3.822 5.574 1.00 88.50 105 GLU A C 1
ATOM 859 O O . GLU A 1 105 ? -13.609 4.468 5.779 1.00 88.50 105 GLU A O 1
ATOM 864 N N . TYR A 1 106 ? -11.675 3.614 6.533 1.00 88.12 106 TYR A N 1
ATOM 865 C CA . TYR A 1 106 ? -11.775 4.191 7.873 1.00 88.12 106 TYR A CA 1
ATOM 866 C C . TYR A 1 106 ? -11.763 5.726 7.833 1.00 88.12 106 TYR A C 1
ATOM 868 O O . TYR A 1 106 ? -12.689 6.354 8.346 1.00 88.12 106 TYR A O 1
ATOM 876 N N . TYR A 1 107 ? -10.785 6.338 7.161 1.00 88.12 107 TYR A N 1
ATOM 877 C CA . TYR A 1 107 ? -10.708 7.799 7.063 1.00 88.12 107 TYR A CA 1
ATOM 878 C C . TYR A 1 107 ? -11.849 8.399 6.232 1.00 88.12 107 TYR A C 1
ATOM 880 O O . TYR A 1 107 ? -12.386 9.444 6.595 1.00 88.12 107 TYR A O 1
ATOM 888 N N . LYS A 1 108 ? -12.316 7.699 5.191 1.00 90.25 108 LYS A N 1
ATOM 889 C CA . LYS A 1 108 ? -13.522 8.102 4.451 1.00 90.25 108 LYS A CA 1
ATOM 890 C C . LYS A 1 108 ? -14.777 8.085 5.319 1.00 90.25 108 LYS A C 1
ATOM 892 O O . LYS A 1 108 ? -15.606 8.981 5.200 1.00 90.25 108 LYS A O 1
ATOM 897 N N . LYS A 1 109 ? -14.916 7.109 6.224 1.00 90.12 109 LYS A N 1
ATOM 898 C CA . LYS A 1 109 ? -16.023 7.074 7.200 1.00 90.12 109 LYS A CA 1
ATOM 899 C C . LYS A 1 109 ? -15.961 8.222 8.206 1.00 90.12 109 LYS A C 1
ATOM 901 O O . LYS A 1 109 ? -17.010 8.652 8.674 1.00 90.12 109 LYS A O 1
ATOM 906 N N . LEU A 1 110 ? -14.766 8.723 8.513 1.00 87.88 110 LEU A N 1
ATOM 907 C CA . LEU A 1 110 ? -14.573 9.923 9.332 1.00 87.88 110 LEU A CA 1
ATOM 908 C C . LEU A 1 110 ? -14.864 11.232 8.573 1.00 87.88 110 LEU A C 1
ATOM 910 O O . LEU A 1 110 ? -14.936 12.283 9.202 1.00 87.88 110 LEU A O 1
ATOM 914 N N . GLY A 1 111 ? -15.075 11.178 7.253 1.00 90.94 111 GLY A N 1
ATOM 915 C CA . GLY A 1 111 ? -15.417 12.334 6.417 1.00 90.94 111 GLY A CA 1
ATOM 916 C C . GLY A 1 111 ? -14.251 12.921 5.619 1.00 90.94 111 GLY A C 1
ATOM 917 O O . GLY A 1 111 ? -14.441 13.922 4.933 1.00 90.94 111 GLY A O 1
ATOM 918 N N . TYR A 1 112 ? -13.068 12.306 5.668 1.00 90.19 112 TYR A N 1
ATOM 919 C CA . TYR A 1 112 ? -11.914 12.728 4.871 1.00 90.19 112 TYR A CA 1
ATOM 920 C C . TYR A 1 112 ? -12.006 12.207 3.430 1.00 90.19 112 TYR A C 1
ATOM 922 O O . TYR A 1 112 ? -12.596 11.154 3.170 1.00 90.19 112 TYR A O 1
ATOM 930 N N . LYS A 1 113 ? -11.419 12.925 2.465 1.00 88.50 113 LYS A N 1
ATOM 931 C CA . LYS A 1 113 ? -11.479 12.557 1.040 1.00 88.50 113 LYS A CA 1
ATOM 932 C C . LYS A 1 113 ? -10.618 11.337 0.733 1.00 88.50 113 LYS A C 1
ATOM 934 O O . LYS A 1 113 ? -11.020 10.466 -0.044 1.00 88.50 113 LYS A O 1
ATOM 939 N N . ASP A 1 114 ? -9.434 11.290 1.333 1.00 87.94 114 ASP A N 1
ATOM 940 C CA . ASP A 1 114 ? -8.469 10.210 1.185 1.00 87.94 114 ASP A CA 1
ATOM 941 C C . ASP A 1 114 ? -7.738 9.902 2.503 1.00 87.94 114 ASP A C 1
ATOM 943 O O . ASP A 1 114 ? -7.882 10.591 3.515 1.00 87.94 114 ASP A O 1
ATOM 947 N N . MET A 1 115 ? -6.977 8.805 2.496 1.00 88.00 115 MET A N 1
ATOM 948 C CA . MET A 1 115 ? -6.220 8.336 3.658 1.00 88.00 115 MET A CA 1
ATOM 949 C C . MET A 1 115 ? -5.171 9.356 4.125 1.00 88.00 115 MET A C 1
ATOM 951 O O . MET A 1 115 ? -4.955 9.492 5.325 1.00 88.00 115 MET A O 1
ATOM 955 N N . TYR A 1 116 ? -4.510 10.065 3.205 1.00 87.56 116 TYR A N 1
ATOM 956 C CA . TYR A 1 116 ? -3.436 10.995 3.555 1.00 87.56 116 TYR A CA 1
ATOM 957 C C . TYR A 1 116 ? -3.987 12.250 4.227 1.00 87.56 116 TYR A C 1
ATOM 959 O O . TYR A 1 116 ? -3.437 12.694 5.229 1.00 87.56 116 TYR A O 1
ATOM 967 N N . GLU A 1 117 ? -5.097 12.779 3.719 1.00 88.00 117 GLU A N 1
ATOM 968 C CA . GLU A 1 117 ? -5.822 13.886 4.332 1.00 88.00 117 GLU A CA 1
ATOM 969 C C . GLU A 1 117 ? -6.335 13.503 5.722 1.00 88.00 117 GLU A C 1
ATOM 971 O O . GLU A 1 117 ? -6.201 14.287 6.655 1.00 88.00 117 GLU A O 1
ATOM 976 N N . GLY A 1 118 ? -6.831 12.274 5.893 1.00 87.88 118 GLY A N 1
ATOM 977 C CA . GLY A 1 118 ? -7.219 11.764 7.206 1.00 87.88 118 GLY A CA 1
ATOM 978 C C . GLY A 1 118 ? -6.050 11.645 8.185 1.00 87.88 118 GLY A C 1
ATOM 979 O O . GLY A 1 118 ? -6.168 12.060 9.335 1.00 87.88 118 GLY A O 1
ATOM 980 N N . MET A 1 119 ? -4.897 11.141 7.739 1.00 87.69 119 MET A N 1
ATOM 981 C CA . MET A 1 119 ? -3.688 11.077 8.571 1.00 87.69 119 MET A CA 1
ATOM 982 C C . MET A 1 119 ? -3.198 12.468 8.990 1.00 87.69 119 MET A C 1
ATOM 984 O O . MET A 1 119 ? -2.828 12.654 10.147 1.00 87.69 119 MET A O 1
ATOM 988 N N . ILE A 1 120 ? -3.205 13.436 8.070 1.00 90.00 120 ILE A N 1
ATOM 989 C CA . ILE A 1 120 ? -2.828 14.824 8.367 1.00 90.00 120 ILE A CA 1
ATOM 990 C C . ILE A 1 120 ? -3.850 15.448 9.320 1.00 90.00 120 ILE A C 1
ATOM 992 O O . ILE A 1 120 ? -3.458 16.030 10.321 1.00 90.00 120 ILE A O 1
ATOM 996 N N . GLY A 1 121 ? -5.147 15.279 9.058 1.00 87.81 121 GLY A N 1
ATOM 997 C CA . GLY A 1 121 ? -6.218 15.861 9.862 1.00 87.81 121 GLY A CA 1
ATOM 998 C C . GLY A 1 121 ? -6.285 15.320 11.292 1.00 87.81 121 GLY A C 1
ATOM 999 O O . GLY A 1 121 ? -6.569 16.080 12.212 1.00 87.81 121 GLY A O 1
ATOM 1000 N N . GLU A 1 122 ? -6.001 14.033 11.516 1.00 88.62 122 GLU A N 1
ATOM 1001 C CA . GLU A 1 122 ? -5.859 13.497 12.880 1.00 88.62 122 GLU A CA 1
ATOM 1002 C C . GLU A 1 122 ? -4.580 14.015 13.557 1.00 88.62 122 GLU A C 1
ATOM 1004 O O . GLU A 1 122 ? -4.622 14.418 14.716 1.00 88.62 122 GLU A O 1
ATOM 1009 N N . ALA A 1 123 ? -3.462 14.096 12.831 1.00 88.38 123 ALA A N 1
ATOM 1010 C CA . ALA A 1 123 ? -2.221 14.649 13.371 1.00 88.38 123 ALA A CA 1
ATOM 1011 C C . ALA A 1 123 ? -2.329 16.150 13.701 1.00 88.38 123 ALA A C 1
ATOM 1013 O O . ALA A 1 123 ? -1.716 16.615 14.660 1.00 88.38 123 ALA A O 1
ATOM 1014 N N . GLU A 1 124 ? -3.130 16.914 12.953 1.00 89.31 124 GLU A N 1
ATOM 1015 C CA . GLU A 1 124 ? -3.438 18.319 13.243 1.00 89.31 124 GLU A CA 1
ATOM 1016 C C . GLU A 1 124 ? -4.175 18.474 14.580 1.00 89.31 124 GLU A C 1
ATOM 1018 O O . GLU A 1 124 ? -3.875 19.406 15.326 1.00 89.31 124 GLU A O 1
ATOM 1023 N N . LYS A 1 125 ? -5.065 17.536 14.944 1.00 89.31 125 LYS A N 1
ATOM 1024 C CA . LYS A 1 125 ? -5.731 17.539 16.263 1.00 89.31 125 LYS A CA 1
ATOM 1025 C C . LYS A 1 125 ? -4.746 17.335 17.414 1.00 89.31 125 LYS A C 1
ATOM 1027 O O . LYS A 1 125 ? -4.982 17.833 18.510 1.00 89.31 125 LYS A O 1
ATOM 1032 N N . GLU A 1 126 ? -3.653 16.620 17.163 1.00 86.44 126 GLU A N 1
ATOM 1033 C CA . GLU A 1 126 ? -2.573 16.369 18.125 1.00 86.44 126 GLU A CA 1
ATOM 1034 C C . GLU A 1 126 ? -1.464 17.438 18.084 1.00 86.44 126 GLU A C 1
ATOM 1036 O O . GLU A 1 126 ? -0.510 17.363 18.855 1.00 86.44 126 GLU A O 1
ATOM 1041 N N . GLY A 1 127 ? -1.576 18.444 17.206 1.00 89.31 127 GLY A N 1
ATOM 1042 C CA . GLY A 1 127 ? -0.580 19.508 17.043 1.00 89.31 127 GLY A CA 1
ATOM 1043 C C . GLY A 1 127 ? 0.639 19.138 16.186 1.00 89.31 127 GLY A C 1
ATOM 1044 O O . GLY A 1 127 ? 1.548 19.951 16.059 1.00 89.31 127 GLY A O 1
ATOM 1045 N N . ASN A 1 128 ? 0.649 17.958 15.554 1.00 89.69 128 ASN A N 1
ATOM 1046 C CA . ASN A 1 128 ? 1.763 17.429 14.747 1.00 89.69 128 ASN A CA 1
ATOM 1047 C C . ASN A 1 128 ? 1.460 17.399 13.233 1.00 89.69 128 ASN A C 1
ATOM 1049 O O . ASN A 1 128 ? 2.106 16.681 12.466 1.00 89.69 128 ASN A O 1
ATOM 1053 N N . GLY A 1 129 ? 0.455 18.153 12.783 1.00 87.00 129 GLY A N 1
ATOM 1054 C CA . GLY A 1 129 ? -0.033 18.124 11.400 1.00 87.00 129 GLY A CA 1
ATOM 1055 C C . GLY A 1 129 ? 1.024 18.459 10.347 1.00 87.00 129 GLY A C 1
ATOM 1056 O O . GLY A 1 129 ? 1.143 17.756 9.341 1.00 87.00 129 GLY A O 1
ATOM 1057 N N . ASP A 1 130 ? 1.826 19.495 10.598 1.00 88.81 130 ASP A N 1
ATOM 1058 C CA . ASP A 1 130 ? 2.854 19.952 9.656 1.00 88.81 130 ASP A CA 1
ATOM 1059 C C . ASP A 1 130 ? 3.988 18.933 9.497 1.00 88.81 130 ASP A C 1
ATOM 1061 O O . ASP A 1 130 ? 4.431 18.667 8.379 1.00 88.81 130 ASP A O 1
ATOM 1065 N N . GLU A 1 131 ? 4.393 18.278 10.588 1.00 87.94 131 GLU A N 1
ATOM 1066 C CA . GLU A 1 131 ? 5.405 17.221 10.549 1.00 87.94 131 GLU A CA 1
ATOM 1067 C C . GLU A 1 131 ? 4.918 16.020 9.725 1.00 87.94 131 GLU A C 1
ATOM 1069 O O . GLU A 1 131 ? 5.647 15.466 8.894 1.00 87.94 131 GLU A O 1
ATOM 1074 N N . VAL A 1 132 ? 3.665 15.607 9.925 1.00 88.19 132 VAL A N 1
ATOM 1075 C CA . VAL A 1 132 ? 3.080 14.486 9.181 1.00 88.19 132 VAL A CA 1
ATOM 1076 C C . VAL A 1 132 ? 2.919 14.837 7.702 1.00 88.19 132 VAL A C 1
ATOM 1078 O O . VAL A 1 132 ? 3.236 14.006 6.844 1.00 88.19 132 VAL A O 1
ATOM 1081 N N . ARG A 1 133 ? 2.513 16.071 7.385 1.00 90.00 133 ARG A N 1
ATOM 1082 C CA . ARG A 1 133 ? 2.449 16.579 6.009 1.00 90.00 133 ARG A CA 1
ATOM 1083 C C . ARG A 1 133 ? 3.821 16.516 5.333 1.00 90.00 133 ARG A C 1
ATOM 1085 O O . ARG A 1 133 ? 3.941 15.914 4.265 1.00 90.00 133 ARG A O 1
ATOM 1092 N N . GLU A 1 134 ? 4.867 17.029 5.978 1.00 91.75 134 GLU A N 1
ATOM 1093 C CA . GLU A 1 134 ? 6.232 17.017 5.436 1.00 91.75 134 GLU A CA 1
ATOM 1094 C C . GLU A 1 134 ? 6.762 15.589 5.220 1.00 91.75 134 GLU A C 1
ATOM 1096 O O . GLU A 1 134 ? 7.365 15.277 4.183 1.00 91.75 134 GLU A O 1
ATOM 1101 N N . ARG A 1 135 ? 6.496 14.677 6.164 1.00 86.69 135 ARG A N 1
ATOM 1102 C CA . ARG A 1 135 ? 6.876 13.261 6.046 1.00 86.69 135 ARG A CA 1
ATOM 1103 C C . ARG A 1 135 ? 6.191 12.589 4.856 1.00 86.69 135 ARG A C 1
ATOM 1105 O O . ARG A 1 135 ? 6.849 11.856 4.109 1.00 86.69 135 ARG A O 1
ATOM 1112 N N . ILE A 1 136 ? 4.897 12.843 4.651 1.00 88.81 136 ILE A N 1
ATOM 1113 C CA . ILE A 1 136 ? 4.139 12.301 3.514 1.00 88.81 136 ILE A CA 1
ATOM 1114 C C . ILE A 1 136 ? 4.695 12.848 2.196 1.00 88.81 136 ILE A C 1
ATOM 1116 O O . ILE A 1 136 ? 4.960 12.071 1.273 1.00 88.81 136 ILE A O 1
ATOM 1120 N N . GLU A 1 137 ? 4.931 14.155 2.103 1.00 90.75 137 GLU A N 1
ATOM 1121 C CA . GLU A 1 137 ? 5.495 14.778 0.904 1.00 90.75 137 GLU A CA 1
ATOM 1122 C C . GLU A 1 137 ? 6.885 14.232 0.570 1.00 90.75 137 GLU A C 1
ATOM 1124 O O . GLU A 1 137 ? 7.168 13.878 -0.581 1.00 90.75 137 GLU A O 1
ATOM 1129 N N . THR A 1 138 ? 7.740 14.093 1.582 1.00 90.69 138 THR A N 1
ATOM 1130 C CA . THR A 1 138 ? 9.088 13.534 1.440 1.00 90.69 138 THR A CA 1
ATOM 1131 C C . THR A 1 138 ? 9.034 12.084 0.972 1.00 90.69 138 THR A C 1
ATOM 1133 O O . THR A 1 138 ? 9.739 11.702 0.033 1.00 90.69 138 THR A O 1
ATOM 1136 N N . PHE A 1 139 ? 8.153 11.271 1.558 1.00 87.31 139 PHE A N 1
ATOM 1137 C CA . PHE A 1 139 ? 7.950 9.887 1.138 1.00 87.31 139 PHE A CA 1
ATOM 1138 C C . PHE A 1 139 ? 7.487 9.792 -0.322 1.00 87.31 139 PHE A C 1
ATOM 1140 O O . PHE A 1 139 ? 8.039 9.009 -1.103 1.00 87.31 139 PHE A O 1
ATOM 1147 N N . GLN A 1 140 ? 6.514 10.613 -0.728 1.00 87.56 140 GLN A N 1
ATOM 1148 C CA . GLN A 1 140 ? 6.026 10.637 -2.108 1.00 87.56 140 GLN A CA 1
ATOM 1149 C C . GLN A 1 140 ? 7.108 11.088 -3.092 1.00 87.56 140 GLN A C 1
ATOM 1151 O O . GLN A 1 140 ? 7.276 10.471 -4.147 1.00 87.56 140 GLN A O 1
ATOM 1156 N N . ARG A 1 141 ? 7.867 12.134 -2.752 1.00 88.12 141 ARG A N 1
ATOM 1157 C CA . ARG A 1 141 ? 8.968 12.641 -3.578 1.00 88.12 141 ARG A CA 1
ATOM 1158 C C . ARG A 1 141 ? 10.050 11.582 -3.758 1.00 88.12 141 ARG A C 1
ATOM 1160 O O . ARG A 1 141 ? 10.420 11.277 -4.891 1.00 88.12 141 ARG A O 1
ATOM 1167 N N . ASN A 1 142 ? 10.486 10.956 -2.669 1.00 86.81 142 ASN A N 1
ATOM 1168 C CA . ASN A 1 142 ? 11.504 9.910 -2.703 1.00 86.81 142 ASN A CA 1
ATOM 1169 C C . ASN A 1 142 ? 11.049 8.701 -3.526 1.00 86.81 142 ASN A C 1
ATOM 1171 O O . ASN A 1 142 ? 11.830 8.154 -4.304 1.00 86.81 142 ASN A O 1
ATOM 1175 N N . ASN A 1 143 ? 9.779 8.307 -3.422 1.00 84.00 143 ASN A N 1
ATOM 1176 C CA . ASN A 1 143 ? 9.236 7.226 -4.241 1.00 84.00 143 ASN A CA 1
ATOM 1177 C C . ASN A 1 143 ? 9.166 7.586 -5.727 1.00 84.00 143 ASN A C 1
ATOM 1179 O O . ASN A 1 143 ? 9.493 6.744 -6.562 1.00 84.00 143 ASN A O 1
ATOM 1183 N N . LYS A 1 144 ? 8.787 8.824 -6.072 1.00 85.19 144 LYS A N 1
ATOM 1184 C CA . LYS A 1 144 ? 8.806 9.300 -7.464 1.00 85.19 144 LYS A CA 1
ATOM 1185 C C . LYS A 1 144 ? 10.221 9.276 -8.040 1.00 85.19 144 LYS A C 1
ATOM 1187 O O . LYS A 1 144 ? 10.403 8.782 -9.147 1.00 85.19 144 LYS A O 1
ATOM 1192 N N . ILE A 1 145 ? 11.215 9.737 -7.279 1.00 88.50 145 ILE A N 1
ATOM 1193 C CA . ILE A 1 145 ? 12.626 9.726 -7.695 1.00 88.50 145 ILE A CA 1
ATOM 1194 C C . ILE A 1 145 ? 13.116 8.290 -7.909 1.00 88.50 145 ILE A C 1
ATOM 1196 O O . ILE A 1 145 ? 13.700 8.000 -8.948 1.00 88.50 145 ILE A O 1
ATOM 1200 N N . LYS A 1 146 ? 12.825 7.371 -6.979 1.00 85.31 146 LYS A N 1
ATOM 1201 C CA . LYS A 1 146 ? 13.184 5.948 -7.112 1.00 85.31 146 LYS A CA 1
ATOM 1202 C C . LYS A 1 146 ? 12.511 5.278 -8.313 1.00 85.31 146 LYS A C 1
ATOM 1204 O O . LYS A 1 146 ? 13.127 4.471 -8.996 1.00 85.31 146 LYS A O 1
ATOM 1209 N N . ALA A 1 147 ? 11.249 5.600 -8.592 1.00 82.25 147 ALA A N 1
ATOM 1210 C CA . ALA A 1 147 ? 10.566 5.076 -9.772 1.00 82.25 147 ALA A CA 1
ATOM 1211 C C . ALA A 1 147 ? 11.174 5.635 -11.069 1.00 82.25 147 ALA A C 1
ATOM 1213 O O . ALA A 1 147 ? 11.404 4.888 -12.018 1.00 82.25 147 ALA A O 1
ATOM 1214 N N . ALA A 1 148 ? 11.473 6.937 -11.097 1.00 88.38 148 ALA A N 1
ATOM 1215 C CA . ALA A 1 148 ? 12.109 7.582 -12.237 1.00 88.38 148 ALA A CA 1
ATOM 1216 C C . ALA A 1 148 ? 13.509 7.013 -12.506 1.00 88.38 148 ALA A C 1
ATOM 1218 O O . ALA A 1 148 ? 13.839 6.752 -13.660 1.00 88.38 148 ALA A O 1
ATOM 1219 N N . SER A 1 149 ? 14.311 6.756 -11.467 1.00 86.56 149 SER A N 1
ATOM 1220 C CA . SER A 1 149 ? 15.651 6.188 -11.639 1.00 86.56 149 SER A CA 1
ATOM 1221 C C . SER A 1 149 ? 15.606 4.789 -12.253 1.00 86.56 149 SER A C 1
ATOM 1223 O O . SER A 1 149 ? 16.353 4.517 -13.189 1.00 86.56 149 SER A O 1
ATOM 1225 N N . VAL A 1 150 ? 14.683 3.930 -11.808 1.00 89.44 150 VAL A N 1
ATOM 1226 C CA . VAL A 1 150 ? 14.476 2.598 -12.400 1.00 89.44 150 VAL A CA 1
ATOM 1227 C C . VAL A 1 150 ? 14.102 2.714 -13.878 1.00 89.44 150 VAL A C 1
ATOM 1229 O O . VAL A 1 150 ? 14.675 2.014 -14.708 1.00 89.44 150 VAL A O 1
ATOM 1232 N N . LEU A 1 151 ? 13.184 3.621 -14.228 1.00 89.25 151 LEU A N 1
ATOM 1233 C CA . LEU A 1 151 ? 12.785 3.831 -15.623 1.00 89.25 151 LEU A CA 1
ATOM 1234 C C . LEU A 1 151 ? 13.943 4.321 -16.493 1.00 89.25 151 LEU A C 1
ATOM 1236 O O . LEU A 1 151 ? 14.094 3.840 -17.611 1.00 89.25 151 LEU A O 1
ATOM 1240 N N . VAL A 1 152 ? 14.775 5.233 -15.986 1.00 90.69 152 VAL A N 1
ATOM 1241 C CA . VAL A 1 152 ? 15.957 5.723 -16.708 1.00 90.69 152 VAL A CA 1
ATOM 1242 C C . VAL A 1 152 ? 16.959 4.597 -16.943 1.00 90.69 152 VAL A C 1
ATOM 1244 O O . VAL A 1 152 ? 17.475 4.485 -18.049 1.00 90.69 152 VAL A O 1
ATOM 1247 N N . VAL A 1 153 ? 17.202 3.740 -15.946 1.00 92.00 153 VAL A N 1
ATOM 1248 C CA . VAL A 1 153 ? 18.100 2.582 -16.092 1.00 92.00 153 VAL A CA 1
ATOM 1249 C C . VAL A 1 153 ? 17.549 1.585 -17.111 1.00 92.00 153 VAL A C 1
ATOM 1251 O O . VAL A 1 153 ? 18.274 1.139 -17.994 1.00 92.00 153 VAL A O 1
ATOM 1254 N N . VAL A 1 154 ? 16.258 1.257 -17.044 1.00 91.75 154 VAL A N 1
ATOM 1255 C CA . VAL A 1 154 ? 15.640 0.344 -18.018 1.00 91.75 154 VAL A CA 1
ATOM 1256 C C . VAL A 1 154 ? 15.686 0.939 -19.427 1.00 91.75 154 VAL A C 1
ATOM 1258 O O . VAL A 1 154 ? 16.036 0.241 -20.376 1.00 91.75 154 VAL A O 1
ATOM 1261 N N . ALA A 1 155 ? 15.384 2.231 -19.574 1.00 90.69 155 ALA A N 1
ATOM 1262 C CA . ALA A 1 155 ? 15.425 2.915 -20.860 1.00 90.69 155 ALA A CA 1
ATOM 1263 C C . ALA A 1 155 ? 16.850 2.998 -21.425 1.00 90.69 155 ALA A C 1
ATOM 1265 O O . ALA A 1 155 ? 17.041 2.759 -22.614 1.00 90.69 155 ALA A O 1
ATOM 1266 N N . SER A 1 156 ? 17.855 3.294 -20.598 1.00 90.06 156 SER A N 1
ATOM 1267 C CA . SER A 1 156 ? 19.247 3.378 -21.046 1.00 90.06 156 SER A CA 1
ATOM 1268 C C . SER A 1 156 ? 19.784 2.016 -21.476 1.00 90.06 156 SER A C 1
ATOM 1270 O O . SER A 1 156 ? 20.390 1.920 -22.541 1.00 90.06 156 SER A O 1
ATOM 1272 N N . VAL A 1 157 ? 19.488 0.953 -20.722 1.00 90.38 157 VAL A N 1
ATOM 1273 C CA . VAL A 1 157 ? 19.822 -0.427 -21.104 1.00 90.38 157 VAL A CA 1
ATOM 1274 C C . VAL A 1 157 ? 19.130 -0.800 -22.413 1.00 90.38 157 VAL A C 1
ATOM 1276 O O . VAL A 1 157 ? 19.772 -1.334 -23.315 1.00 90.38 157 VAL A O 1
ATOM 1279 N N . PHE A 1 158 ? 17.842 -0.482 -22.554 1.00 89.88 158 PHE A N 1
ATOM 1280 C CA . PHE A 1 158 ? 17.093 -0.768 -23.775 1.00 89.88 158 PHE A CA 1
ATOM 1281 C C . PHE A 1 158 ? 17.674 -0.042 -24.996 1.00 89.88 158 PHE A C 1
ATOM 1283 O O . PHE A 1 158 ? 17.894 -0.664 -26.032 1.00 89.88 158 PHE A O 1
ATOM 1290 N N . LEU A 1 159 ? 17.970 1.255 -24.876 1.00 91.12 159 LEU A N 1
ATOM 1291 C CA . LEU A 1 159 ? 18.564 2.047 -25.956 1.00 91.12 159 LEU A CA 1
ATOM 1292 C C . LEU A 1 159 ? 19.978 1.572 -26.307 1.00 91.12 159 LEU A C 1
ATOM 1294 O O . LEU A 1 159 ? 20.327 1.511 -27.484 1.00 91.12 159 LEU A O 1
ATOM 1298 N N . TYR A 1 160 ? 20.769 1.185 -25.307 1.00 85.00 160 TYR A N 1
ATOM 1299 C CA . TYR A 1 160 ? 22.098 0.621 -25.516 1.00 85.00 160 TYR A CA 1
ATOM 1300 C C . TYR A 1 160 ? 22.038 -0.700 -26.293 1.00 85.00 160 TYR A C 1
ATOM 1302 O O . TYR A 1 160 ? 22.713 -0.851 -27.312 1.00 85.00 160 TYR A O 1
ATOM 1310 N N . LEU A 1 161 ? 21.175 -1.630 -25.872 1.00 85.56 161 LEU A N 1
ATOM 1311 C CA . LEU A 1 161 ? 20.965 -2.897 -26.577 1.00 85.56 161 LEU A CA 1
ATOM 1312 C C . LEU A 1 161 ? 20.420 -2.681 -27.992 1.00 85.56 161 LEU A C 1
ATOM 1314 O O . LEU A 1 161 ? 20.842 -3.366 -28.921 1.00 85.56 161 LEU A O 1
ATOM 1318 N N . ARG A 1 162 ? 19.516 -1.710 -28.175 1.00 83.19 162 ARG A N 1
ATOM 1319 C CA . ARG A 1 162 ? 18.989 -1.341 -29.494 1.00 83.19 162 ARG A CA 1
ATOM 1320 C C . ARG A 1 162 ? 20.102 -0.854 -30.422 1.00 83.19 162 ARG A C 1
ATOM 1322 O O . ARG A 1 162 ? 20.145 -1.302 -31.564 1.00 83.19 162 ARG A O 1
ATOM 1329 N N . GLY A 1 163 ? 20.995 0.006 -29.926 1.00 84.25 163 GLY A N 1
ATOM 1330 C CA . GLY A 1 163 ? 22.147 0.502 -30.680 1.00 84.25 163 GLY A CA 1
ATOM 1331 C C . GLY A 1 163 ? 23.132 -0.606 -31.054 1.00 84.25 163 GLY A C 1
ATOM 1332 O O . GLY A 1 163 ? 23.577 -0.660 -32.195 1.00 84.25 163 GLY A O 1
ATOM 1333 N N . LEU A 1 164 ? 23.419 -1.538 -30.137 1.00 81.75 164 LEU A N 1
ATOM 1334 C CA . LEU A 1 164 ? 24.238 -2.717 -30.447 1.00 81.75 164 LEU A CA 1
ATOM 1335 C C . LEU A 1 164 ? 23.594 -3.604 -31.519 1.00 81.75 164 LEU A C 1
ATOM 1337 O O . LEU A 1 164 ? 24.292 -4.075 -32.410 1.00 81.75 164 LEU A O 1
ATOM 1341 N N . TYR A 1 165 ? 22.273 -3.794 -31.469 1.00 74.62 165 TYR A N 1
ATOM 1342 C CA . TYR A 1 165 ? 21.547 -4.581 -32.468 1.00 74.62 165 TYR A CA 1
ATOM 1343 C C . TYR A 1 165 ? 21.552 -3.943 -33.865 1.00 74.62 165 TYR A C 1
ATOM 1345 O O . TYR A 1 165 ? 21.609 -4.663 -34.857 1.00 74.62 165 TYR A O 1
ATOM 1353 N N . ASP A 1 166 ? 21.499 -2.609 -33.961 1.00 75.88 166 ASP A N 1
ATOM 1354 C CA . ASP A 1 166 ? 21.611 -1.912 -35.253 1.00 75.88 166 ASP A CA 1
ATOM 1355 C C . ASP A 1 166 ? 23.016 -2.041 -35.870 1.00 75.88 166 ASP A C 1
ATOM 1357 O O . ASP A 1 166 ? 23.148 -2.011 -37.092 1.00 75.88 166 ASP A O 1
ATOM 1361 N N . VAL A 1 167 ? 24.057 -2.208 -35.046 1.00 77.62 167 VAL A N 1
ATOM 1362 C CA . VAL A 1 167 ? 25.442 -2.416 -35.505 1.00 77.62 167 VAL A CA 1
ATOM 1363 C C . VAL A 1 167 ? 25.711 -3.886 -35.845 1.00 77.62 167 VAL A C 1
ATOM 1365 O O . VAL A 1 167 ? 26.359 -4.166 -36.852 1.00 77.62 167 VAL A O 1
ATOM 1368 N N . ASP A 1 168 ? 25.205 -4.822 -35.038 1.00 72.19 168 ASP A N 1
ATOM 1369 C CA . ASP A 1 168 ? 25.304 -6.262 -35.282 1.00 72.19 168 ASP A CA 1
ATOM 1370 C C . ASP A 1 168 ? 23.990 -6.989 -34.911 1.00 72.19 168 ASP A C 1
ATOM 1372 O O . ASP A 1 168 ? 23.744 -7.305 -33.739 1.00 72.19 168 ASP A O 1
ATOM 1376 N N . PRO A 1 16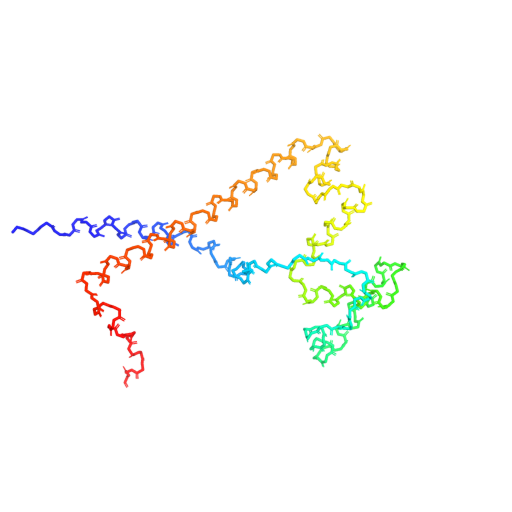9 ? 23.149 -7.344 -35.902 1.00 67.19 169 PRO A N 1
ATOM 1377 C CA . PRO A 1 169 ? 21.881 -8.026 -35.657 1.00 67.19 169 PRO A CA 1
ATOM 1378 C C . PRO A 1 169 ? 22.058 -9.487 -35.203 1.00 67.19 169 PRO A C 1
ATOM 1380 O O . PRO A 1 169 ? 21.078 -10.140 -34.826 1.00 67.19 169 PRO A O 1
ATOM 1383 N N . THR A 1 170 ? 23.282 -10.030 -35.241 1.00 67.38 170 THR A N 1
ATOM 1384 C CA . THR A 1 170 ? 23.601 -11.371 -34.729 1.00 67.38 170 THR A CA 1
ATOM 1385 C C . THR A 1 170 ? 23.996 -11.384 -33.254 1.00 67.38 170 THR A C 1
ATOM 1387 O O . THR A 1 170 ? 23.973 -12.453 -32.644 1.00 67.38 170 THR A O 1
ATOM 1390 N N . PHE A 1 171 ? 24.209 -10.217 -32.633 1.00 64.12 171 PHE A N 1
ATOM 1391 C CA . PHE A 1 171 ? 24.538 -10.086 -31.209 1.00 64.12 171 PHE A CA 1
ATOM 1392 C C . PHE A 1 171 ? 23.508 -10.761 -30.283 1.00 64.12 171 PHE A C 1
ATOM 1394 O O . PHE A 1 171 ? 23.874 -11.445 -29.333 1.00 64.12 171 PHE A O 1
ATOM 1401 N N . LEU A 1 172 ? 22.210 -10.652 -30.596 1.00 64.88 172 LEU A N 1
ATOM 1402 C CA . LEU A 1 172 ? 21.133 -11.325 -29.847 1.00 64.88 172 LEU A CA 1
ATOM 1403 C C . LEU A 1 172 ? 20.867 -12.774 -30.304 1.00 64.88 172 LEU A C 1
ATOM 1405 O O . LEU A 1 172 ? 20.082 -13.480 -29.675 1.00 64.88 172 LEU A O 1
ATOM 1409 N N . LYS A 1 173 ? 21.487 -13.222 -31.407 1.00 62.44 173 LYS A N 1
ATOM 1410 C CA . LYS A 1 173 ? 21.380 -14.595 -31.942 1.00 62.44 173 LYS A CA 1
ATOM 1411 C C . LYS A 1 173 ? 22.473 -15.531 -31.428 1.00 62.44 173 LYS A C 1
ATOM 1413 O O . LYS A 1 173 ? 22.346 -16.741 -31.614 1.00 62.44 173 LYS A O 1
ATOM 1418 N N . GLY A 1 174 ? 23.514 -15.006 -30.778 1.00 57.06 174 GLY A N 1
ATOM 1419 C CA . GLY A 1 174 ? 24.445 -15.802 -29.981 1.00 57.06 174 GLY A CA 1
ATOM 1420 C C . GLY A 1 174 ? 23.701 -16.375 -28.781 1.00 57.06 174 GLY A C 1
ATOM 1421 O O . GLY A 1 174 ? 23.633 -15.734 -27.738 1.00 57.06 174 GLY A O 1
ATOM 1422 N N . GLY A 1 175 ? 23.055 -17.528 -28.972 1.00 57.06 175 GLY A N 1
ATOM 1423 C CA . GLY A 1 175 ? 22.218 -18.177 -27.968 1.00 57.06 175 GLY A CA 1
ATOM 1424 C C . GLY A 1 175 ? 22.897 -18.259 -26.602 1.00 57.06 175 GLY A C 1
ATOM 1425 O O . GLY A 1 175 ? 24.122 -18.355 -26.513 1.00 57.06 175 GLY A O 1
ATOM 1426 N N . LEU A 1 176 ? 22.082 -18.216 -25.542 1.00 55.50 176 LEU A N 1
ATOM 1427 C CA . LEU A 1 176 ? 22.533 -18.402 -24.162 1.00 55.50 176 LEU A CA 1
ATOM 1428 C C . LEU A 1 176 ? 23.533 -19.572 -24.099 1.00 55.50 176 LEU A C 1
ATOM 1430 O O . LEU A 1 176 ? 23.246 -20.620 -24.689 1.00 55.50 176 LEU A O 1
ATOM 1434 N N . PRO A 1 177 ? 24.687 -19.422 -23.419 1.00 54.75 177 PRO A N 1
ATOM 1435 C CA . PRO A 1 177 ? 25.650 -20.506 -23.291 1.00 54.75 177 PRO A CA 1
ATOM 1436 C C . PRO A 1 177 ? 24.932 -21.759 -22.788 1.00 54.75 177 PRO A C 1
ATOM 1438 O O . PRO A 1 177 ? 24.228 -21.732 -21.778 1.00 54.75 177 PRO A O 1
ATOM 1441 N N . ASN A 1 178 ? 25.056 -22.849 -23.543 1.00 53.53 178 ASN A N 1
ATOM 1442 C CA . ASN A 1 178 ? 24.418 -24.110 -23.208 1.00 53.53 178 ASN A CA 1
ATOM 1443 C C . ASN A 1 178 ? 25.133 -24.719 -21.994 1.00 53.53 178 ASN A C 1
ATOM 1445 O O . ASN A 1 178 ? 26.115 -25.443 -22.134 1.00 53.53 178 ASN A O 1
ATOM 1449 N N . PHE A 1 179 ? 24.639 -24.416 -20.794 1.00 57.25 179 PHE A N 1
ATOM 1450 C CA . PHE A 1 179 ? 25.180 -24.930 -19.532 1.00 57.25 179 PHE A CA 1
ATOM 1451 C C . PHE A 1 179 ? 24.969 -26.445 -19.335 1.00 57.25 179 PHE A C 1
ATOM 1453 O O . PHE A 1 179 ? 25.454 -26.993 -18.350 1.00 57.25 179 PHE A O 1
ATOM 1460 N N . ASN A 1 180 ? 24.289 -27.127 -20.269 1.00 53.09 180 ASN A N 1
ATOM 1461 C CA . ASN A 1 180 ? 24.135 -28.585 -20.282 1.00 53.09 180 ASN A CA 1
ATOM 1462 C C . ASN A 1 180 ? 25.197 -29.317 -21.121 1.00 53.09 180 ASN A C 1
ATOM 1464 O O . ASN A 1 180 ? 25.135 -30.538 -21.227 1.00 53.09 180 ASN A O 1
ATOM 1468 N N . ALA A 1 181 ? 26.175 -28.620 -21.706 1.00 52.78 181 ALA A N 1
ATOM 1469 C CA . ALA A 1 181 ? 27.336 -29.274 -22.304 1.00 52.78 181 ALA A CA 1
ATOM 1470 C C . ALA A 1 181 ? 28.385 -29.579 -21.215 1.00 52.78 181 ALA A C 1
ATOM 1472 O O . ALA A 1 181 ? 29.295 -28.785 -20.972 1.00 52.78 181 ALA A O 1
ATOM 1473 N N . ARG A 1 182 ? 28.218 -30.714 -20.530 1.00 42.62 182 ARG A N 1
ATOM 1474 C CA . ARG A 1 182 ? 29.286 -31.425 -19.813 1.00 42.62 182 ARG A CA 1
ATOM 1475 C C . ARG A 1 182 ? 29.557 -32.744 -20.512 1.00 42.62 182 ARG A C 1
ATOM 1477 O O . ARG A 1 182 ? 28.563 -33.391 -20.906 1.00 42.62 182 ARG A O 1
#

pLDDT: mean 74.42, std 19.05, range [36.25, 95.81]

Foldseek 3Di:
DDDDPPVVVVVVVVVVVVVVVCVVVVVCPVPPVDDDPPDPPPPPVDPPDDADDQLVVCCVPPVPVLVVQLVVQCVVPVPADSVNSSVLVSCVRPDPCSVLVVQQVVQVVVVDPGNLRSVLVVCVVVVNNVVSVVVVVVVVVVVVVVVVVVVVVVVVVVVVVVVVCVVPVCPPVPDDPPPPPD

Secondary structure (DSSP, 8-state):
----HHHHHHHHHHHHHHHTTGGGTGGGTTSTT--------------PPS--HHHHHHHHH-HHHHHHHHHHHHHH-TT--HHHHHHHHHHHHH-TTHHHHHHHHHHHHTT-SSHHHHHHHHHHHTT-HHHHHHHHHHHHHHHHHHHHHHHHHHHHHHHHHHHHHHH-TTTTTS----TT--

Organism: NCBI:txid420281

Sequence (182 aa):
MNFAPAMYCHLFVLFITLVSSTDAFVNYQCKLCNVKSNKAHVRLHAKKPFAGPIAKAKRQMDPDDYERVVKEKMKQNRKLSRDEAETDYNDFLENPYYALDKQEEYYKKLGYKDMYEGMIGEAEKEGNGDEVRERIETFQRNNKIKAASVLVVVASVFLYLRGLYDVDPTFLKGGLPNFNAR

Radius of gyration: 25.59 Å; chains: 1; bounding box: 72×51×56 Å